Protein AF-X1U3U4-F1 (afdb_monomer)

Radius of gyration: 29.03 Å; Cα contacts (8 Å, |Δi|>4): 30; chains: 1; bounding box: 65×37×65 Å

InterPro domains:
  IPR006135 Type III secretion system substrate exporter [PF01312] (2-84)
  IPR006135 Type III secretion system substrate exporter [PR00950] (5-23)
  IPR006135 Type III secretion system substrate exporter [PR00950] (25-42)
  IPR006135 Type III secretion system substrate exporter [PR00950] (69-84)
  IPR006135 Type III secretion system substrate exporter [PTHR30531] (1-84)
  IPR029025 Type III secretion system substrate exporter, C-terminal [G3DSA:3.40.1690.10] (14-84)
  IPR029025 Type III secretion system substrate exporter, C-terminal [SSF160544] (42-84)

Secondary structure (DSSP, 8-state):
-HHHHHHHHHHHHHHHTSPPH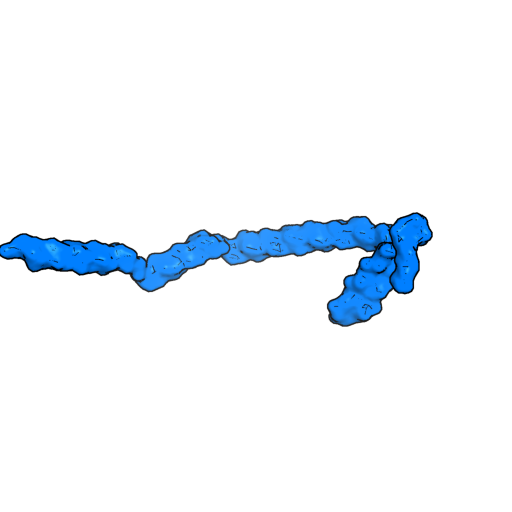HHHHHHHHHHH--HHHHHHHHHHHHHHHHHHHHHHGGG-SEEEEETTTEEEEE---TTT----

Mean predicted aligned error: 14.57 Å

Foldseek 3Di:
DVVVVVVVVVVVVVVVPDDDPVRVVVVVDVVVDDVVVVVVVVVVVVVVVVVVVVVCQVQAPDWDDPPPDDIDGHHDDPVPDDDD

pLDDT: mean 74.78, std 11.87, range [50.56, 92.19]

Solvent-accessible surface area (backbone atoms only — not comparable to full-atom values): 5178 Å² total; per-residue (Å²): 120,68,69,62,52,55,52,51,50,51,52,52,50,58,58,70,69,53,76,49,80,62,54,55,54,48,51,53,48,64,72,66,42,61,67,65,58,54,50,51,50,52,51,52,54,50,53,52,51,51,54,52,49,63,65,47,53,83,68,34,72,46,78,52,69,50,99,84,83,51,75,51,75,43,70,77,50,87,91,81,46,80,80,132

Nearest PDB structures (foldseek):
  6wfq-assembly1_D  TM=2.210E-01  e=2.998E+00  Escherichia coli

Structure (mmCIF, N/CA/C/O backbone):
data_AF-X1U3U4-F1
#
_entry.id   AF-X1U3U4-F1
#
loop_
_atom_site.group_PDB
_atom_site.id
_atom_site.type_symbol
_atom_site.label_atom_id
_atom_site.label_alt_id
_atom_site.label_comp_id
_atom_site.label_asym_id
_atom_site.label_entity_id
_atom_site.label_seq_id
_atom_site.pdbx_PDB_ins_code
_atom_site.Cartn_x
_atom_site.Cartn_y
_atom_site.Cartn_z
_atom_site.occupancy
_atom_site.B_iso_or_equiv
_atom_site.auth_seq_id
_atom_site.auth_comp_id
_atom_site.auth_asym_id
_atom_site.auth_atom_id
_atom_site.pdbx_PDB_model_num
ATOM 1 N N . MET A 1 1 ? -34.632 22.257 40.342 1.00 61.00 1 MET A N 1
ATOM 2 C CA . MET A 1 1 ? -34.833 20.970 39.634 1.00 61.00 1 MET A CA 1
ATOM 3 C C . MET A 1 1 ? -34.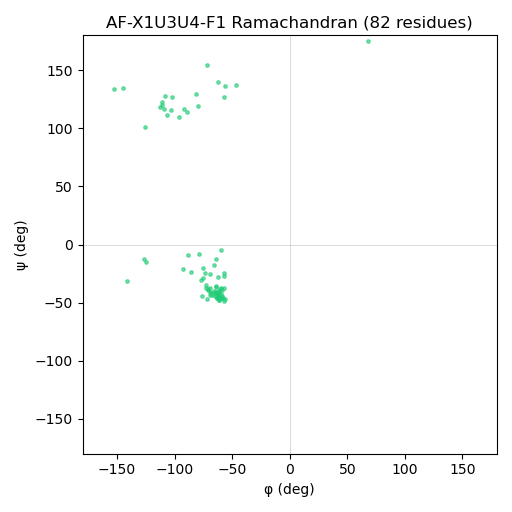174 20.917 38.250 1.00 61.00 1 MET A C 1
ATOM 5 O O . MET A 1 1 ? -33.769 19.841 37.846 1.00 61.00 1 MET A O 1
ATOM 9 N N . SER A 1 2 ? -33.965 22.041 37.555 1.00 74.50 2 SER A N 1
ATOM 10 C CA . SER A 1 2 ? -33.517 22.061 36.147 1.00 74.50 2 SER A CA 1
ATOM 11 C C . SER A 1 2 ? -32.044 21.696 35.885 1.00 74.50 2 SER A C 1
ATOM 13 O O . SER A 1 2 ? -31.710 21.234 34.801 1.00 74.50 2 SER A O 1
ATOM 15 N N . ILE A 1 3 ? -31.147 21.870 36.864 1.00 83.69 3 ILE A N 1
ATOM 16 C CA . ILE A 1 3 ? -29.711 21.560 36.699 1.00 83.69 3 ILE A CA 1
ATOM 17 C C . ILE A 1 3 ? -29.468 20.044 36.628 1.00 83.69 3 ILE A C 1
ATOM 19 O O . ILE A 1 3 ? -28.659 19.580 35.829 1.00 83.69 3 ILE A O 1
ATOM 23 N N . ALA A 1 4 ? -30.194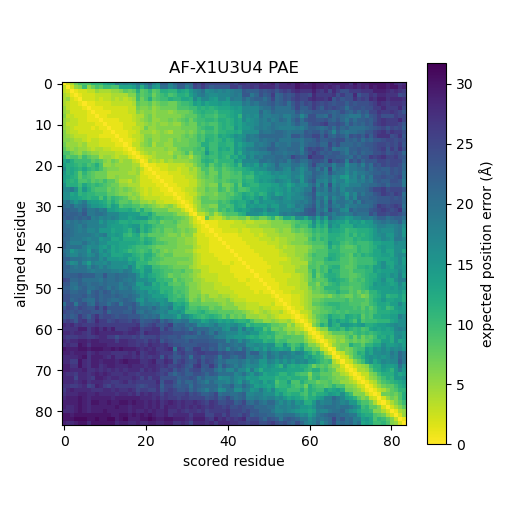 19.270 37.440 1.00 85.88 4 ALA A N 1
ATOM 24 C CA . ALA A 1 4 ? -30.092 17.814 37.445 1.00 85.88 4 ALA A CA 1
ATOM 25 C C . ALA A 1 4 ? -30.585 17.212 36.120 1.00 85.88 4 ALA A C 1
ATOM 27 O O . ALA A 1 4 ? -29.950 16.308 35.578 1.00 85.88 4 ALA A O 1
ATOM 28 N N . ASP A 1 5 ? -31.667 17.768 35.572 1.00 84.88 5 ASP A N 1
ATOM 29 C CA . ASP A 1 5 ? -32.240 17.315 34.307 1.00 84.88 5 ASP A CA 1
ATOM 30 C C . ASP A 1 5 ? -31.299 17.612 33.128 1.00 84.88 5 ASP A C 1
ATOM 32 O O . ASP A 1 5 ? -30.991 16.725 32.337 1.00 84.88 5 ASP A O 1
ATOM 36 N N . ALA A 1 6 ? -30.702 18.810 33.085 1.00 86.56 6 ALA A N 1
ATOM 37 C CA . ALA A 1 6 ? -29.697 19.166 32.079 1.00 86.56 6 ALA A CA 1
ATOM 38 C C . ALA A 1 6 ? -28.455 18.252 32.120 1.00 86.56 6 ALA A C 1
ATOM 40 O O . ALA A 1 6 ? -27.898 17.893 31.077 1.00 86.56 6 ALA A O 1
ATOM 41 N N . PHE A 1 7 ? -28.023 17.845 33.316 1.00 88.69 7 PHE A N 1
ATOM 42 C CA . PHE A 1 7 ? -26.895 16.927 33.479 1.00 88.69 7 PHE A CA 1
ATOM 43 C C . PHE A 1 7 ? -27.236 15.517 32.982 1.00 88.69 7 PHE A C 1
ATOM 45 O O . PHE A 1 7 ? -26.453 14.901 32.252 1.00 88.69 7 PHE A O 1
ATOM 52 N N . TYR A 1 8 ? -28.434 15.031 33.312 1.00 90.62 8 TYR A N 1
ATOM 53 C CA . TYR A 1 8 ? -28.943 13.749 32.835 1.00 90.62 8 TYR A CA 1
ATOM 54 C C . TYR A 1 8 ? -29.101 13.731 31.308 1.00 90.62 8 TYR A C 1
ATOM 56 O O . TYR A 1 8 ? -28.688 12.775 30.647 1.00 90.62 8 TYR A O 1
ATOM 64 N N . GLN A 1 9 ? -29.612 14.819 30.730 1.00 87.31 9 GLN A N 1
ATOM 65 C CA . GLN A 1 9 ? -29.783 14.976 29.288 1.00 87.31 9 GLN A CA 1
ATOM 66 C C . GLN A 1 9 ? -28.437 14.957 28.554 1.00 87.31 9 GLN A C 1
ATOM 68 O O . GLN A 1 9 ? -28.288 14.232 27.568 1.00 87.31 9 GLN A O 1
ATOM 73 N N . LYS A 1 10 ? -27.421 15.665 29.074 1.00 87.06 10 LYS A N 1
ATOM 74 C CA . LYS A 1 10 ? -26.050 15.607 28.536 1.00 87.06 10 LYS A CA 1
ATOM 75 C C . LYS A 1 10 ? -25.453 14.207 28.615 1.00 87.06 10 LYS A C 1
ATOM 77 O O . LYS A 1 10 ? -24.853 13.746 27.646 1.00 87.06 10 LYS A O 1
ATOM 82 N N . TRP A 1 11 ? -25.606 13.526 29.747 1.00 89.19 11 TRP A N 1
ATOM 83 C CA . TRP A 1 11 ? -25.077 12.174 29.915 1.00 89.19 11 TRP A CA 1
ATOM 84 C C . TRP A 1 11 ? -25.733 11.189 28.942 1.00 89.19 11 TRP A C 1
ATOM 86 O O . TRP A 1 11 ? -25.034 10.447 28.252 1.00 89.19 11 TRP A O 1
ATOM 96 N N . LYS A 1 12 ? -27.062 11.238 28.816 1.00 87.38 12 LYS A N 1
ATOM 97 C CA . LYS A 1 12 ? -27.824 10.409 27.876 1.00 87.38 12 LYS A CA 1
ATOM 98 C C . LYS A 1 12 ? -27.445 10.694 26.421 1.00 87.38 12 LYS A C 1
ATOM 100 O O . LYS A 1 12 ? -27.294 9.754 25.646 1.00 87.38 12 LYS A O 1
ATOM 105 N N . TYR A 1 13 ? -27.228 11.960 26.069 1.00 85.12 13 TYR A N 1
ATOM 106 C CA . TYR A 1 13 ? -26.761 12.361 24.741 1.00 85.12 13 TYR A CA 1
ATOM 107 C C . TYR A 1 13 ? -25.385 11.763 24.410 1.00 85.12 13 TYR A C 1
ATOM 109 O O . TYR A 1 13 ? -25.213 11.143 23.365 1.00 85.12 13 TYR A O 1
ATOM 117 N N . ILE A 1 14 ? -24.424 11.854 25.336 1.00 85.12 14 ILE A N 1
ATOM 118 C CA . ILE A 1 14 ? -23.083 11.274 25.155 1.00 85.12 14 ILE A CA 1
ATOM 119 C C . ILE A 1 14 ? -23.141 9.745 25.056 1.00 85.12 14 ILE A C 1
ATOM 121 O O . ILE A 1 14 ? -22.369 9.155 24.306 1.00 85.12 14 ILE A O 1
ATOM 125 N N . GLN A 1 15 ? -24.039 9.086 25.793 1.00 83.44 15 GLN A N 1
ATOM 126 C CA . GLN A 1 15 ? -24.227 7.636 25.680 1.00 83.44 15 GLN A CA 1
ATOM 127 C C . GLN A 1 15 ? -24.858 7.235 24.341 1.00 83.44 15 GLN A C 1
ATOM 129 O O . GLN A 1 15 ? -24.447 6.228 23.778 1.00 83.44 15 GLN A O 1
ATOM 134 N N . GLY A 1 16 ? -25.796 8.027 23.812 1.00 80.12 16 GLY A N 1
ATOM 135 C CA . GLY A 1 16 ? -26.413 7.786 22.502 1.00 80.12 16 GLY A CA 1
ATOM 136 C C . GLY A 1 16 ? -25.464 7.995 21.318 1.00 80.12 16 GLY A C 1
ATOM 137 O O . GLY A 1 16 ? -25.649 7.375 20.280 1.00 80.12 16 GLY A O 1
ATOM 138 N N . LEU A 1 17 ? -24.425 8.820 21.481 1.00 80.56 17 LEU A N 1
ATOM 139 C CA . LEU A 1 17 ? -23.378 9.030 20.472 1.00 80.56 17 LEU A CA 1
ATOM 140 C C . LEU A 1 17 ? -22.326 7.911 20.423 1.00 80.56 17 LEU A C 1
ATOM 142 O O . LEU A 1 17 ? -21.458 7.919 19.550 1.00 80.56 17 LEU A O 1
ATOM 146 N N . LYS A 1 18 ? -22.342 6.966 21.368 1.00 83.81 18 LYS A N 1
ATOM 147 C CA . LYS A 1 18 ? -21.395 5.850 21.354 1.00 83.81 18 LYS A CA 1
ATOM 148 C C . LYS A 1 18 ? -21.865 4.805 20.360 1.00 83.81 18 LYS A C 1
ATOM 150 O O . LYS A 1 18 ? -22.908 4.191 20.558 1.00 83.81 18 LYS A O 1
ATOM 155 N N . MET A 1 19 ? -21.036 4.542 19.358 1.00 79.25 19 MET A N 1
ATOM 156 C CA . MET A 1 19 ? -21.244 3.390 18.493 1.00 79.25 19 MET A CA 1
ATOM 157 C C . MET A 1 19 ? -21.144 2.091 19.287 1.00 79.25 19 MET A C 1
ATOM 159 O O . MET A 1 19 ? -20.270 1.900 20.145 1.00 79.25 19 MET A O 1
ATOM 163 N N . THR A 1 20 ? -22.024 1.161 18.956 1.00 82.25 20 THR A N 1
ATOM 164 C CA . THR A 1 20 ? -21.941 -0.208 19.450 1.00 82.25 20 THR A CA 1
ATOM 165 C C . THR A 1 20 ? -20.769 -0.939 18.788 1.00 82.25 20 THR A C 1
ATOM 167 O O . THR A 1 20 ? -20.373 -0.650 17.659 1.00 82.25 20 THR A O 1
ATOM 170 N N . LYS A 1 21 ? -20.220 -1.968 19.452 1.00 77.31 21 LYS A N 1
ATOM 171 C CA . LYS A 1 21 ? -19.187 -2.830 18.836 1.00 77.31 21 LYS A CA 1
ATOM 172 C C . LYS A 1 21 ? -19.665 -3.472 17.520 1.00 77.31 21 LYS A C 1
ATOM 174 O O . LYS A 1 21 ? -18.838 -3.858 16.699 1.00 77.31 21 LYS A O 1
ATOM 179 N N . GLN A 1 22 ? -20.981 -3.616 17.342 1.00 77.94 22 GLN A N 1
ATOM 180 C CA . GLN A 1 22 ? -21.597 -4.132 16.121 1.00 77.94 22 GLN A CA 1
ATOM 181 C C . GLN A 1 22 ? -21.611 -3.089 14.997 1.00 77.94 22 GLN A C 1
ATOM 183 O O . GLN A 1 22 ? -21.219 -3.434 13.885 1.00 77.94 22 GLN A O 1
ATOM 188 N N . GLU A 1 23 ? -21.967 -1.833 15.282 1.00 78.94 23 GLU A N 1
ATOM 189 C CA . GLU A 1 23 ? -21.902 -0.727 14.310 1.00 78.94 23 GLU A CA 1
ATOM 190 C C . GLU A 1 23 ? -20.476 -0.483 13.831 1.00 78.94 23 GLU A C 1
ATOM 192 O O . GLU A 1 23 ? -20.243 -0.500 12.630 1.00 78.94 23 GLU A O 1
ATOM 197 N N . VAL A 1 24 ? -19.495 -0.412 14.740 1.00 81.38 24 VAL A N 1
ATOM 198 C CA . VAL A 1 24 ? -18.078 -0.245 14.356 1.00 81.38 24 VAL A CA 1
ATOM 199 C C . VAL A 1 24 ? -17.617 -1.373 13.426 1.00 81.38 24 VAL A C 1
ATOM 201 O O . VAL A 1 24 ? -16.854 -1.155 12.489 1.00 81.38 24 VAL A O 1
ATOM 204 N N . LYS A 1 25 ? -18.087 -2.605 13.658 1.00 78.56 25 LYS A N 1
ATOM 205 C CA . LYS A 1 25 ? -17.740 -3.761 12.823 1.00 78.56 25 LYS A CA 1
ATOM 206 C C . LYS A 1 25 ? -18.425 -3.722 11.453 1.00 78.56 25 LYS A C 1
ATOM 208 O O . LYS A 1 25 ? -17.829 -4.202 10.488 1.00 78.56 25 LYS A O 1
ATOM 213 N N . MET A 1 26 ? -19.650 -3.206 11.366 1.00 79.38 26 MET A N 1
ATOM 214 C CA . MET A 1 26 ? -20.352 -3.005 10.095 1.00 79.38 26 MET A CA 1
ATOM 215 C C . MET A 1 26 ? -19.740 -1.851 9.304 1.00 79.38 26 MET A C 1
ATOM 217 O O . MET A 1 26 ? -19.362 -2.072 8.160 1.00 79.38 26 MET A O 1
ATOM 221 N N . GLU A 1 27 ? -19.487 -0.700 9.929 1.00 76.75 27 GLU A N 1
ATOM 222 C CA . GLU A 1 27 ? -18.810 0.423 9.270 1.00 76.75 27 GLU A CA 1
ATOM 223 C C . GLU A 1 27 ? -17.422 0.032 8.758 1.00 76.75 27 GLU A C 1
ATOM 225 O O . GLU A 1 27 ? -17.044 0.403 7.649 1.00 76.75 27 GLU A O 1
ATOM 230 N N . LEU A 1 28 ? -16.662 -0.775 9.507 1.00 73.81 28 LEU A N 1
ATOM 231 C CA 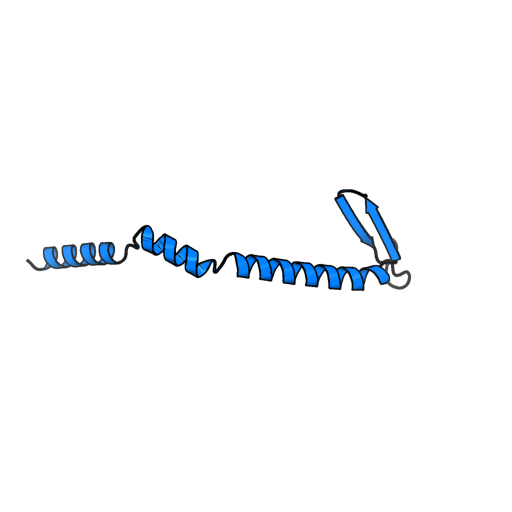. LEU A 1 28 ? -15.364 -1.271 9.045 1.00 73.81 28 LEU A CA 1
ATOM 232 C C . LEU A 1 28 ? -15.503 -2.180 7.810 1.00 73.81 28 LEU A C 1
ATOM 234 O O . LEU A 1 28 ? -14.657 -2.146 6.916 1.00 73.81 28 LEU A O 1
ATOM 238 N N . ARG A 1 29 ? -16.564 -2.994 7.747 1.00 70.19 29 ARG A N 1
ATOM 239 C CA . ARG A 1 29 ? -16.864 -3.839 6.581 1.00 70.19 29 ARG A CA 1
ATOM 240 C C . ARG A 1 29 ? -17.283 -3.003 5.373 1.00 70.19 29 ARG A C 1
ATOM 242 O O . ARG A 1 29 ? -16.799 -3.278 4.277 1.00 70.19 29 ARG A O 1
ATOM 249 N N . ASP A 1 30 ? -18.093 -1.973 5.583 1.00 72.62 30 ASP A N 1
ATOM 250 C CA . ASP A 1 30 ? -18.561 -1.078 4.522 1.00 72.62 30 ASP A CA 1
ATOM 251 C C . ASP A 1 30 ? -17.432 -0.174 4.000 1.00 72.62 30 ASP A C 1
ATOM 253 O O . ASP A 1 30 ? -17.287 0.006 2.792 1.00 72.62 30 ASP A O 1
ATOM 257 N N . THR A 1 31 ? -16.554 0.312 4.885 1.00 70.94 31 THR A N 1
ATOM 258 C CA . THR A 1 31 ? -15.430 1.204 4.538 1.00 70.94 31 THR A CA 1
ATOM 259 C C . THR A 1 31 ? -14.309 0.475 3.793 1.00 70.94 31 THR A C 1
ATOM 261 O O . THR A 1 31 ? -13.690 1.033 2.888 1.00 70.94 31 THR A O 1
ATOM 264 N N . ILE A 1 32 ? -14.013 -0.780 4.155 1.00 65.44 32 ILE A N 1
ATOM 265 C CA . ILE A 1 32 ? -12.978 -1.579 3.474 1.00 65.44 32 ILE A CA 1
ATOM 266 C C . ILE A 1 32 ? -13.475 -2.076 2.101 1.00 65.44 32 ILE A C 1
ATOM 268 O O . ILE A 1 32 ? -12.652 -2.381 1.228 1.00 65.44 32 ILE A O 1
ATOM 272 N N . GLY A 1 33 ? -14.797 -2.109 1.893 1.00 69.69 33 GLY A N 1
ATOM 273 C CA . GLY A 1 33 ? -15.439 -2.670 0.709 1.00 69.69 33 GLY A CA 1
ATOM 274 C C . GLY A 1 33 ? -15.285 -4.192 0.626 1.00 69.69 33 GLY A C 1
ATOM 275 O O . GLY A 1 33 ? -14.586 -4.818 1.430 1.00 69.69 33 GLY A O 1
ATOM 276 N N . SER A 1 34 ? -15.929 -4.818 -0.370 1.00 77.56 34 SER A N 1
ATOM 277 C CA . SER A 1 34 ? -15.755 -6.259 -0.591 1.00 77.56 34 SER A CA 1
ATOM 278 C C . SER A 1 34 ? -14.262 -6.575 -0.797 1.00 77.56 34 SER A C 1
ATOM 280 O O . SER A 1 34 ? -13.618 -5.965 -1.664 1.00 77.56 34 SER A O 1
ATOM 282 N N . PRO A 1 35 ? -13.687 -7.529 -0.039 1.00 78.38 35 PRO A N 1
ATOM 283 C CA . PRO A 1 35 ? -12.282 -7.910 -0.175 1.00 78.38 35 PRO A CA 1
ATOM 284 C C . PRO A 1 35 ? -11.937 -8.359 -1.602 1.00 78.38 35 PRO A C 1
ATOM 286 O O . PRO A 1 35 ? -10.806 -8.170 -2.054 1.00 78.38 35 PRO A O 1
ATOM 289 N N . GLU A 1 36 ? -12.918 -8.877 -2.343 1.00 81.81 36 GLU A N 1
ATOM 290 C CA . GLU A 1 36 ? -12.785 -9.254 -3.750 1.00 81.81 36 GLU A CA 1
ATOM 291 C C . GLU A 1 36 ? -12.498 -8.046 -4.646 1.00 81.81 36 GLU A C 1
ATOM 293 O O . GLU A 1 36 ? -11.616 -8.104 -5.503 1.00 81.81 36 GLU A O 1
ATOM 298 N N . VAL A 1 37 ? -13.177 -6.919 -4.415 1.00 82.62 37 VAL A N 1
ATOM 299 C CA . VAL A 1 37 ? -12.994 -5.685 -5.194 1.00 82.62 37 VAL A CA 1
ATOM 300 C C . VAL A 1 37 ? -11.613 -5.088 -4.927 1.00 82.62 37 VAL A C 1
ATOM 302 O O . VAL A 1 37 ? -10.912 -4.696 -5.862 1.00 82.62 37 VAL A O 1
ATOM 305 N N . LYS A 1 38 ? -11.169 -5.093 -3.665 1.00 83.19 38 LYS A N 1
ATOM 306 C CA . LYS A 1 38 ? -9.818 -4.655 -3.284 1.00 83.19 38 LYS A CA 1
ATOM 307 C C . LYS A 1 38 ? -8.733 -5.546 -3.896 1.00 83.19 38 LYS A C 1
ATOM 309 O O . LYS A 1 38 ? -7.731 -5.037 -4.401 1.00 83.19 38 LYS A O 1
ATOM 314 N N . SER A 1 39 ? -8.938 -6.864 -3.879 1.00 86.44 39 SER A N 1
ATOM 315 C CA . SER A 1 39 ? -8.040 -7.832 -4.519 1.00 86.44 39 SER A CA 1
ATOM 316 C C . SER A 1 39 ? -7.958 -7.600 -6.029 1.00 86.44 39 SER A C 1
ATOM 318 O O . SER A 1 39 ? -6.865 -7.481 -6.584 1.00 86.44 39 SER A O 1
ATOM 320 N N . ARG A 1 40 ? -9.109 -7.414 -6.684 1.00 87.25 40 ARG A N 1
ATOM 321 C CA . ARG A 1 40 ? -9.200 -7.137 -8.121 1.00 87.25 40 ARG A CA 1
ATOM 322 C C . ARG A 1 40 ? -8.515 -5.828 -8.508 1.00 87.25 40 ARG A C 1
ATOM 324 O O . ARG A 1 40 ? -7.764 -5.804 -9.479 1.00 87.25 40 ARG A O 1
ATOM 331 N N . MET A 1 41 ? -8.706 -4.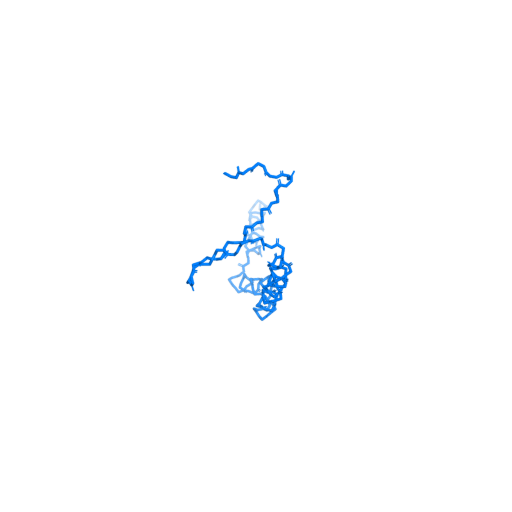758 -7.735 1.00 87.00 41 MET A N 1
ATOM 332 C CA . MET A 1 41 ? -7.987 -3.495 -7.943 1.00 87.00 41 MET A CA 1
ATOM 333 C C . MET A 1 41 ? -6.473 -3.686 -7.858 1.00 87.00 41 MET A C 1
ATOM 335 O O . MET A 1 41 ? -5.750 -3.223 -8.739 1.00 87.00 41 MET A O 1
ATOM 339 N N . ARG A 1 42 ? -5.988 -4.411 -6.844 1.00 88.94 42 ARG A N 1
ATOM 340 C CA . ARG A 1 42 ? -4.556 -4.696 -6.688 1.00 88.94 42 ARG A CA 1
ATOM 341 C C . ARG A 1 42 ? -4.003 -5.499 -7.869 1.00 88.94 42 ARG A C 1
ATOM 343 O O . ARG A 1 42 ? -2.918 -5.192 -8.353 1.00 88.94 42 ARG A O 1
ATOM 350 N N . GLN A 1 43 ? -4.750 -6.486 -8.362 1.00 90.19 43 GLN A N 1
ATOM 351 C CA . GLN A 1 43 ? -4.368 -7.261 -9.547 1.00 90.19 43 GLN A CA 1
ATOM 352 C C . GLN A 1 43 ? -4.259 -6.377 -10.795 1.00 90.19 43 GLN A C 1
ATOM 354 O O . GLN A 1 43 ? -3.272 -6.468 -11.522 1.00 90.19 43 GLN A O 1
ATOM 359 N N . ILE A 1 44 ? -5.229 -5.487 -11.025 1.00 92.19 44 ILE A N 1
ATOM 360 C CA . ILE A 1 44 ? -5.212 -4.552 -12.161 1.00 92.19 44 ILE A CA 1
ATOM 361 C C . ILE A 1 44 ? -4.020 -3.592 -12.058 1.00 92.1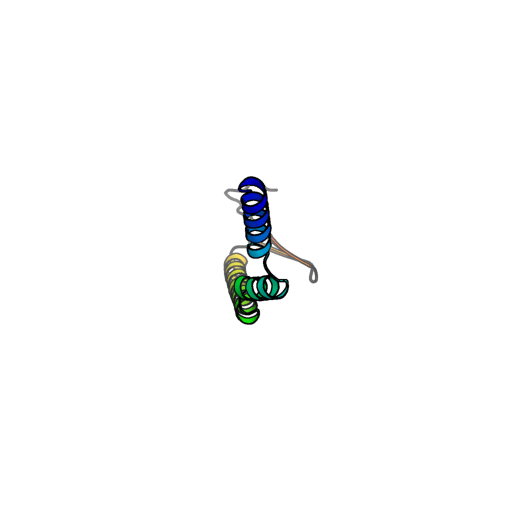9 44 ILE A C 1
ATOM 363 O O . ILE A 1 44 ? -3.307 -3.389 -13.041 1.00 92.19 44 ILE A O 1
ATOM 367 N N . GLN A 1 45 ? -3.767 -3.037 -10.869 1.00 91.25 45 GLN A N 1
ATOM 368 C CA . GLN A 1 45 ? -2.610 -2.172 -10.617 1.00 91.25 45 GLN A CA 1
ATOM 369 C C . GLN A 1 45 ? -1.297 -2.899 -10.920 1.00 91.25 45 GLN A C 1
ATOM 371 O O . GLN A 1 45 ? -0.440 -2.360 -11.620 1.00 91.25 45 GLN A O 1
ATOM 376 N N . PHE A 1 46 ? -1.160 -4.142 -10.459 1.00 92.19 46 PHE A N 1
ATOM 377 C CA . PHE A 1 46 ? 0.019 -4.959 -10.724 1.00 92.19 46 PHE A CA 1
ATOM 378 C C . PHE A 1 46 ? 0.211 -5.234 -12.223 1.00 92.19 46 PHE A C 1
ATOM 380 O O . PHE A 1 46 ? 1.305 -5.046 -12.752 1.00 92.19 46 PHE A O 1
ATOM 387 N N . GLN A 1 47 ? -0.859 -5.590 -12.941 1.00 90.44 47 GLN A N 1
ATOM 388 C CA . GLN A 1 47 ? -0.806 -5.781 -14.394 1.00 90.44 47 GLN A CA 1
ATOM 389 C C . GLN A 1 47 ? -0.396 -4.502 -15.136 1.00 90.44 47 GLN A C 1
ATOM 391 O O . GLN A 1 47 ? 0.368 -4.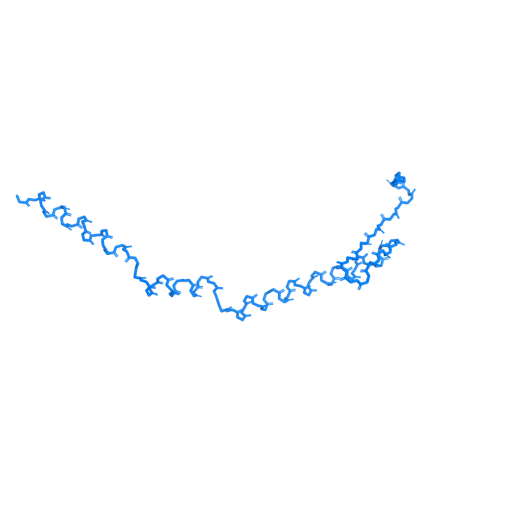569 -16.099 1.00 90.44 47 GLN A O 1
ATOM 396 N N . ALA A 1 48 ? -0.866 -3.333 -14.695 1.00 91.00 48 ALA A N 1
ATOM 397 C CA . ALA A 1 48 ? -0.476 -2.054 -15.283 1.00 91.00 48 ALA A CA 1
ATOM 398 C C . ALA A 1 48 ? 1.018 -1.750 -15.073 1.00 91.00 48 ALA A C 1
ATOM 400 O O . ALA A 1 48 ? 1.683 -1.292 -16.004 1.00 91.00 48 ALA A O 1
ATOM 401 N N . VAL A 1 49 ? 1.558 -2.043 -13.884 1.00 85.50 49 VAL A N 1
ATOM 402 C CA . VAL A 1 49 ? 2.994 -1.899 -13.586 1.00 85.50 49 VAL A CA 1
ATOM 403 C C . VAL A 1 49 ? 3.829 -2.828 -14.465 1.00 85.50 49 VAL A C 1
ATOM 405 O O . VAL A 1 49 ? 4.786 -2.366 -15.082 1.00 85.50 49 VAL A O 1
ATOM 408 N N . LEU A 1 50 ? 3.435 -4.098 -14.599 1.00 84.56 50 LEU A N 1
ATOM 409 C CA . LEU A 1 50 ? 4.124 -5.050 -15.476 1.00 84.56 50 LEU A CA 1
ATOM 410 C C . LEU A 1 50 ? 4.146 -4.582 -16.933 1.00 84.56 50 LEU A C 1
ATOM 412 O O . LEU A 1 50 ? 5.190 -4.625 -17.576 1.00 84.56 50 LEU A O 1
ATOM 416 N N . ARG A 1 51 ? 3.019 -4.079 -17.453 1.00 84.88 51 ARG A N 1
ATOM 417 C CA . ARG A 1 51 ? 2.956 -3.535 -18.821 1.00 84.88 51 ARG A CA 1
ATOM 418 C C . ARG A 1 51 ? 3.920 -2.365 -19.018 1.00 84.88 51 ARG A C 1
ATOM 420 O O . ARG A 1 51 ? 4.601 -2.324 -20.036 1.00 84.88 51 ARG A O 1
ATOM 427 N N . ARG A 1 52 ? 4.007 -1.445 -18.050 1.00 82.50 52 ARG A N 1
ATOM 428 C CA . ARG A 1 52 ? 4.958 -0.320 -18.093 1.00 82.50 52 ARG A CA 1
ATOM 429 C C . ARG A 1 52 ? 6.404 -0.801 -18.027 1.00 82.50 52 ARG A C 1
ATOM 431 O O . ARG A 1 52 ? 7.223 -0.353 -18.815 1.00 82.50 52 ARG A O 1
ATOM 438 N N . MET A 1 53 ? 6.707 -1.751 -17.144 1.00 77.88 53 MET A N 1
ATOM 439 C CA . MET A 1 53 ? 8.039 -2.352 -17.053 1.00 77.88 53 MET A CA 1
ATOM 440 C C . MET A 1 53 ? 8.454 -2.971 -18.393 1.00 77.88 53 MET A C 1
ATOM 442 O O . MET A 1 53 ? 9.529 -2.666 -18.894 1.00 77.88 53 MET A O 1
ATOM 446 N N . LEU A 1 54 ? 7.585 -3.774 -19.014 1.00 79.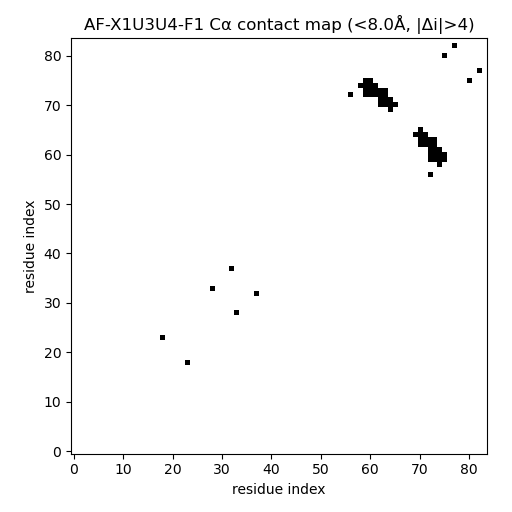44 54 LEU A N 1
ATOM 447 C CA . LEU A 1 54 ? 7.858 -4.406 -20.309 1.00 79.44 54 LEU A CA 1
ATOM 448 C C . LEU A 1 54 ? 8.070 -3.395 -21.446 1.00 79.44 54 LEU A C 1
ATOM 450 O O . LEU A 1 54 ? 8.790 -3.700 -22.388 1.00 79.44 54 LEU A O 1
ATOM 454 N N . GLN A 1 55 ? 7.477 -2.201 -21.368 1.00 80.44 55 GLN A N 1
ATOM 455 C CA . GLN A 1 55 ? 7.726 -1.110 -22.320 1.00 80.44 55 GLN A CA 1
ATOM 456 C C . GLN A 1 55 ? 9.073 -0.410 -22.095 1.00 80.44 55 GLN A C 1
ATOM 458 O O . GLN A 1 55 ? 9.652 0.120 -23.043 1.00 80.44 55 GLN A O 1
ATOM 463 N N . GLU A 1 56 ? 9.570 -0.391 -20.860 1.00 73.69 56 GLU A N 1
ATOM 464 C CA . GLU A 1 56 ? 10.857 0.217 -20.506 1.00 73.69 56 GLU A CA 1
ATOM 465 C C . GLU A 1 56 ? 12.040 -0.749 -20.699 1.00 73.69 56 GLU A C 1
ATOM 467 O O . GLU A 1 56 ? 13.154 -0.296 -20.945 1.00 73.69 56 GLU A O 1
ATOM 472 N N . VAL A 1 57 ? 11.814 -2.070 -20.674 1.00 70.81 57 VAL A N 1
ATOM 473 C CA . VAL A 1 57 ? 12.860 -3.092 -20.892 1.00 70.81 57 VAL A CA 1
ATOM 474 C C . VAL A 1 57 ? 13.604 -2.925 -22.231 1.00 70.81 57 VAL A C 1
ATOM 476 O O . VAL A 1 57 ? 14.831 -2.919 -22.203 1.00 70.81 57 VAL A O 1
ATOM 479 N N . PRO A 1 58 ? 12.947 -2.717 -23.391 1.00 72.38 58 PRO A N 1
ATOM 480 C CA . PRO A 1 58 ? 13.644 -2.499 -24.664 1.00 72.38 58 PRO A CA 1
ATOM 481 C C . PRO A 1 58 ? 14.449 -1.194 -24.724 1.00 72.38 58 PRO A C 1
ATOM 483 O O . PRO A 1 58 ? 15.294 -1.041 -25.599 1.00 72.38 58 PRO A O 1
ATOM 486 N N . LYS A 1 59 ? 14.169 -0.236 -23.829 1.00 69.06 59 LYS A N 1
ATOM 487 C CA . LYS A 1 59 ? 14.902 1.035 -23.719 1.00 69.06 59 LYS A CA 1
ATOM 488 C C . LYS A 1 59 ? 16.115 0.932 -22.787 1.00 69.06 59 LYS A C 1
ATOM 490 O O . LYS A 1 59 ? 16.878 1.891 -22.691 1.00 69.06 59 LYS A O 1
ATOM 495 N N . ALA A 1 60 ? 16.262 -0.175 -22.058 1.00 61.28 60 ALA A N 1
ATOM 496 C CA . ALA A 1 60 ? 17.384 -0.401 -21.161 1.00 61.28 60 ALA A CA 1
ATOM 497 C C . ALA A 1 60 ? 18.595 -0.901 -21.956 1.00 61.28 60 ALA A C 1
ATOM 499 O O . ALA A 1 60 ? 18.495 -1.853 -22.726 1.00 61.28 60 ALA A O 1
ATOM 500 N N . SER A 1 61 ? 19.746 -0.262 -21.755 1.00 58.41 61 SER A N 1
ATOM 501 C CA . SER A 1 61 ? 20.980 -0.582 -22.478 1.00 58.41 61 SER A CA 1
ATOM 502 C C . SER A 1 61 ? 21.649 -1.850 -21.926 1.00 58.41 61 SER A C 1
ATOM 504 O O . SER A 1 61 ? 22.285 -2.582 -22.676 1.00 58.41 61 SER A O 1
ATOM 506 N N . VAL A 1 62 ? 21.495 -2.128 -20.622 1.00 57.78 62 VAL A N 1
ATOM 507 C CA . VAL A 1 62 ? 21.977 -3.347 -19.947 1.00 57.78 62 VAL A CA 1
ATOM 508 C C . VAL A 1 62 ? 20.978 -3.755 -18.858 1.00 57.78 62 VAL A C 1
ATOM 510 O O .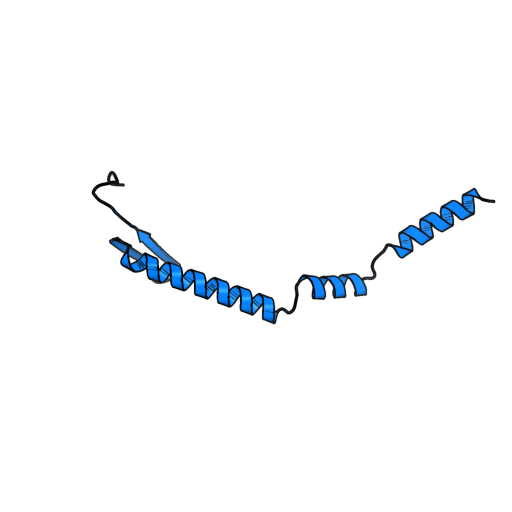 VAL A 1 62 ? 20.523 -2.922 -18.070 1.00 57.78 62 VAL A O 1
ATOM 513 N N . VAL A 1 63 ? 20.648 -5.048 -18.790 1.00 58.66 63 VAL A N 1
ATOM 514 C CA . VAL A 1 63 ? 19.812 -5.631 -17.730 1.00 58.66 63 VAL A CA 1
ATOM 515 C C . VAL A 1 63 ? 20.708 -6.440 -16.792 1.00 58.66 63 VAL A C 1
ATOM 517 O O . VAL A 1 63 ? 21.224 -7.484 -17.186 1.00 58.66 63 VAL A O 1
ATOM 520 N N . LEU A 1 64 ? 20.890 -5.972 -15.552 1.00 56.38 64 LEU A N 1
ATOM 521 C CA . LEU A 1 64 ? 21.608 -6.720 -14.517 1.00 56.38 64 LEU A CA 1
ATOM 522 C C . LEU A 1 64 ? 20.585 -7.466 -13.651 1.00 56.38 64 LEU A C 1
ATOM 524 O O . LEU A 1 64 ? 19.815 -6.855 -12.906 1.00 56.38 64 LEU A O 1
ATOM 528 N N . VAL A 1 65 ? 20.550 -8.790 -13.774 1.00 56.59 65 VAL A N 1
ATOM 529 C CA . VAL A 1 65 ? 19.646 -9.666 -13.017 1.00 56.59 65 VAL A CA 1
ATOM 530 C C . VAL A 1 65 ? 20.435 -10.496 -12.013 1.00 56.59 65 VAL A C 1
ATOM 532 O O . VAL A 1 65 ? 21.314 -11.262 -12.398 1.00 56.59 65 VAL A O 1
ATOM 535 N N . ASN A 1 66 ? 20.083 -10.392 -10.728 1.00 61.47 66 ASN A N 1
ATOM 536 C CA . ASN A 1 66 ? 20.387 -11.438 -9.756 1.00 61.47 66 ASN A CA 1
ATOM 537 C C . ASN A 1 66 ? 19.171 -12.386 -9.712 1.00 61.47 66 ASN A C 1
ATOM 539 O O . ASN A 1 66 ? 18.085 -11.929 -9.338 1.00 61.47 66 ASN A O 1
ATOM 543 N N . PRO A 1 67 ? 19.321 -13.670 -10.096 1.00 58.59 67 PRO A N 1
ATOM 544 C CA . PRO A 1 67 ? 18.230 -14.582 -10.467 1.00 58.59 67 PRO A CA 1
ATOM 545 C C . PRO A 1 67 ? 17.163 -14.858 -9.397 1.00 58.59 67 PRO A C 1
ATOM 547 O O . PRO A 1 67 ? 16.185 -15.536 -9.694 1.00 58.59 67 PRO A O 1
ATOM 550 N N . THR A 1 68 ? 17.312 -14.354 -8.171 1.00 58.88 68 THR A N 1
ATOM 551 C CA . THR A 1 68 ? 16.352 -14.613 -7.088 1.00 58.88 68 THR A CA 1
ATOM 552 C C . THR A 1 68 ? 15.768 -13.373 -6.411 1.00 58.88 68 THR A C 1
ATOM 554 O O . THR A 1 68 ? 14.761 -13.527 -5.730 1.00 58.88 68 THR A O 1
ATOM 557 N N . HIS A 1 69 ? 16.328 -12.163 -6.573 1.00 54.78 69 HIS A N 1
ATOM 558 C CA . HIS A 1 69 ? 15.920 -11.043 -5.702 1.00 54.78 69 HIS A CA 1
ATOM 559 C C . HIS A 1 69 ? 15.792 -9.663 -6.359 1.00 54.78 69 HIS A C 1
ATOM 561 O O . HIS A 1 69 ? 14.936 -8.899 -5.920 1.00 54.78 69 HIS A O 1
ATOM 567 N N . VAL A 1 70 ? 16.570 -9.304 -7.390 1.00 50.56 70 VAL A N 1
ATOM 568 C CA . VAL A 1 70 ? 16.492 -7.946 -7.971 1.00 50.56 70 VAL A CA 1
ATOM 569 C C . VAL A 1 70 ? 16.908 -7.936 -9.445 1.00 50.56 70 VAL A C 1
ATOM 571 O O . VAL A 1 70 ? 17.953 -8.478 -9.807 1.00 50.56 70 VAL A O 1
ATOM 574 N N . ALA A 1 71 ? 16.108 -7.269 -10.280 1.00 55.59 71 ALA A N 1
ATOM 575 C CA . ALA A 1 71 ? 16.470 -6.870 -11.637 1.00 55.59 71 ALA A CA 1
ATOM 576 C C . ALA A 1 71 ? 16.616 -5.341 -11.676 1.00 55.59 71 ALA A C 1
ATOM 578 O O . ALA A 1 71 ? 15.655 -4.629 -11.377 1.00 55.59 71 ALA A O 1
ATOM 579 N N . VAL A 1 72 ? 17.802 -4.836 -12.025 1.00 62.47 72 VAL A N 1
ATOM 580 C CA . VAL A 1 72 ? 18.059 -3.396 -12.193 1.00 62.47 72 VAL A CA 1
ATOM 581 C C . VAL A 1 72 ? 18.236 -3.117 -13.683 1.00 62.47 72 VAL A C 1
ATOM 583 O O . VAL A 1 72 ? 19.153 -3.638 -14.319 1.00 62.47 72 VAL A O 1
ATOM 586 N N . ALA A 1 73 ? 17.334 -2.316 -14.250 1.00 59.62 73 ALA A N 1
ATOM 587 C CA . ALA A 1 73 ? 17.441 -1.834 -15.621 1.00 59.62 73 ALA A CA 1
ATOM 588 C C . ALA A 1 73 ? 18.232 -0.520 -15.621 1.00 59.62 73 ALA A C 1
ATOM 590 O O . ALA A 1 73 ? 17.770 0.480 -15.069 1.00 59.62 73 ALA A O 1
ATOM 591 N N . LEU A 1 74 ? 19.426 -0.526 -16.217 1.00 62.44 74 LEU A N 1
ATOM 592 C CA . LEU A 1 74 ? 20.260 0.665 -16.364 1.00 62.44 74 LEU A CA 1
ATOM 593 C C . LEU A 1 74 ? 20.144 1.180 -17.802 1.00 62.44 74 LEU A C 1
ATOM 595 O O . LEU A 1 74 ? 20.345 0.438 -18.768 1.00 62.44 74 LEU A O 1
ATOM 599 N N . ARG A 1 75 ? 19.809 2.464 -17.948 1.00 61.00 75 ARG A N 1
ATOM 600 C CA . ARG A 1 75 ? 19.832 3.173 -19.231 1.00 61.00 75 ARG A CA 1
ATOM 601 C C . ARG A 1 75 ? 21.070 4.056 -19.260 1.00 61.00 75 ARG A C 1
ATOM 603 O O . ARG A 1 75 ? 21.162 4.984 -18.464 1.00 61.00 75 ARG A O 1
ATOM 610 N N . TYR A 1 76 ? 21.991 3.764 -20.171 1.00 57.25 76 TYR A N 1
ATOM 611 C CA . TYR A 1 76 ? 23.170 4.590 -20.420 1.00 57.25 76 TYR A CA 1
ATOM 612 C C . TYR A 1 76 ? 23.007 5.295 -21.764 1.00 57.25 76 TYR A C 1
ATOM 614 O O . TYR A 1 76 ? 22.721 4.636 -22.766 1.00 57.25 76 TYR A O 1
ATOM 622 N N . ASP A 1 77 ? 23.171 6.618 -21.769 1.00 62.12 77 ASP A N 1
ATOM 623 C CA . ASP A 1 77 ? 23.079 7.448 -22.969 1.00 62.12 77 ASP A CA 1
ATOM 624 C C . ASP A 1 77 ? 24.360 8.283 -23.119 1.00 62.12 77 ASP A C 1
ATOM 626 O O . ASP A 1 77 ? 24.558 9.287 -22.431 1.00 62.12 77 ASP A O 1
ATOM 630 N N . ALA A 1 78 ? 25.250 7.833 -24.010 1.00 59.28 78 ALA A N 1
ATOM 631 C CA . ALA A 1 78 ? 26.626 8.325 -24.153 1.00 59.28 78 ALA A CA 1
ATOM 632 C C . ALA A 1 78 ? 26.739 9.799 -24.594 1.00 59.28 78 ALA A C 1
ATOM 634 O O . ALA A 1 78 ? 27.825 10.370 -24.550 1.00 59.28 78 ALA A O 1
ATOM 635 N N . LYS A 1 79 ? 25.639 10.422 -25.045 1.00 63.03 79 LYS A N 1
ATOM 636 C CA . LYS A 1 79 ? 25.607 11.840 -25.450 1.00 63.03 79 LYS A CA 1
ATOM 637 C C . LYS A 1 79 ? 25.208 12.799 -24.329 1.00 63.03 79 LYS A C 1
ATOM 639 O O . LYS A 1 79 ? 25.479 13.989 -24.446 1.00 63.03 79 LYS A O 1
ATOM 644 N N . THR A 1 80 ? 24.533 12.314 -23.289 1.00 64.38 80 THR A N 1
ATOM 645 C CA . THR A 1 80 ? 23.922 13.163 -22.247 1.00 64.38 80 THR A CA 1
ATOM 646 C C . THR A 1 80 ? 24.329 12.791 -20.829 1.00 64.38 80 THR A C 1
ATOM 648 O O . THR A 1 80 ? 24.055 13.558 -19.911 1.00 64.38 80 THR A O 1
ATOM 651 N N . MET A 1 81 ? 24.951 11.630 -20.626 1.00 64.31 81 MET A N 1
ATOM 652 C CA . MET A 1 81 ? 25.430 11.194 -19.318 1.00 64.31 81 MET A CA 1
ATOM 653 C C . MET A 1 81 ? 26.958 11.160 -19.316 1.00 64.31 81 MET A C 1
ATOM 655 O O . MET A 1 81 ? 27.558 10.397 -20.073 1.00 64.31 81 MET A O 1
ATOM 659 N N . GLU A 1 82 ? 27.583 11.967 -18.451 1.00 62.84 82 GLU A N 1
ATOM 660 C CA . GLU A 1 82 ? 28.943 11.664 -17.998 1.00 62.84 82 GLU A CA 1
ATOM 661 C C . GLU A 1 82 ? 28.922 10.262 -17.385 1.00 62.84 82 GLU A C 1
ATOM 663 O O . GLU A 1 82 ? 27.959 9.886 -16.710 1.00 62.84 82 GLU A O 1
ATOM 668 N N . SER A 1 83 ? 29.937 9.460 -17.718 1.00 52.44 83 SER A N 1
ATOM 669 C CA . SER A 1 83 ? 30.081 8.101 -17.196 1.00 52.44 83 SER A CA 1
ATOM 670 C C . SER A 1 83 ? 29.852 8.089 -15.680 1.00 52.44 83 SER A C 1
ATOM 672 O O . SER A 1 83 ? 30.364 8.991 -15.014 1.00 52.44 83 SER A O 1
ATOM 674 N N . PRO A 1 84 ? 29.119 7.100 -15.136 1.00 60.53 84 PRO A N 1
ATOM 675 C CA . PRO A 1 84 ? 29.120 6.877 -13.696 1.00 60.53 84 PRO A CA 1
ATOM 676 C C . PRO A 1 84 ? 30.539 6.605 -13.181 1.00 60.53 84 PRO A C 1
ATOM 678 O O . PRO A 1 84 ? 31.387 6.143 -13.990 1.00 60.53 84 PRO A O 1
#

Sequence (84 aa):
MSIADAFYQKWKYIQGLKMTKQEVKMELRDTIGSPEVKSRMRQIQFQAVLRRMLQEVPKASVVLVNPTHVAVALRYDAKTMESP

Organism: NCBI:txid412755